Protein AF-Q16V61-F1 (afdb_monomer_lite)

Structure (mmCIF, N/CA/C/O backbone):
data_AF-Q16V61-F1
#
_entry.id   AF-Q16V61-F1
#
loop_
_atom_site.group_PDB
_atom_site.id
_atom_site.type_symbol
_atom_site.label_atom_id
_atom_site.label_alt_id
_atom_site.label_comp_id
_atom_site.label_asym_id
_atom_site.label_entity_id
_atom_site.label_seq_id
_atom_site.pdbx_PDB_ins_code
_atom_site.Cartn_x
_atom_site.Cartn_y
_atom_site.Cartn_z
_atom_site.occupancy
_atom_site.B_iso_or_equiv
_atom_site.auth_seq_id
_atom_site.auth_comp_id
_atom_site.auth_asym_id
_atom_site.auth_atom_id
_atom_site.pdbx_PDB_model_num
ATOM 1 N N . MET A 1 1 ? -1.994 -17.921 -3.025 1.00 38.19 1 MET A N 1
ATOM 2 C CA . MET A 1 1 ? -1.704 -16.789 -2.123 1.00 38.19 1 MET A CA 1
ATOM 3 C C . MET A 1 1 ? -2.919 -15.880 -2.165 1.00 38.19 1 MET A C 1
ATOM 5 O O . MET A 1 1 ? -3.106 -15.174 -3.144 1.00 38.19 1 MET A O 1
ATOM 9 N N . VAL A 1 2 ? -3.836 -16.039 -1.212 1.00 38.91 2 VAL A N 1
ATOM 10 C CA . VAL A 1 2 ? -5.075 -15.253 -1.175 1.00 38.91 2 VAL A CA 1
ATOM 11 C C . VAL A 1 2 ? -4.682 -13.853 -0.717 1.00 38.91 2 VAL A C 1
ATOM 13 O O . VAL A 1 2 ? -4.169 -13.700 0.387 1.00 38.91 2 VAL A O 1
ATOM 16 N N . ILE A 1 3 ? -4.844 -12.851 -1.580 1.00 54.25 3 ILE A N 1
ATOM 17 C CA . ILE A 1 3 ? -4.795 -11.447 -1.167 1.00 54.25 3 ILE A CA 1
ATOM 18 C C . ILE A 1 3 ? -5.994 -11.298 -0.229 1.00 54.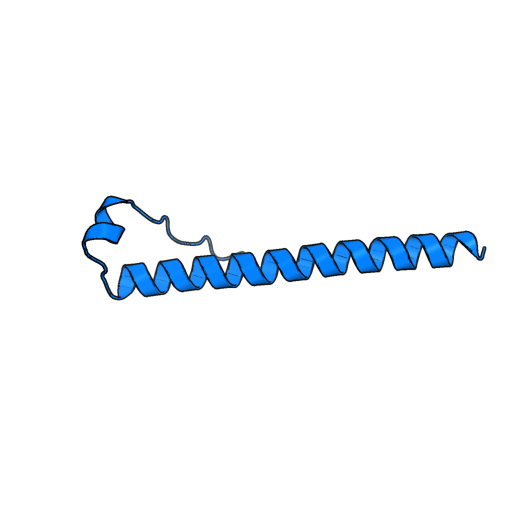25 3 ILE A C 1
ATOM 20 O O . ILE A 1 3 ? -7.134 -11.361 -0.688 1.00 54.25 3 ILE A O 1
ATOM 24 N N . GLY A 1 4 ? -5.750 -11.273 1.083 1.00 57.41 4 GLY A N 1
ATOM 25 C CA . GLY A 1 4 ? -6.808 -11.161 2.083 1.00 57.41 4 GLY A CA 1
ATOM 26 C C . GLY A 1 4 ? -7.642 -9.926 1.767 1.00 57.41 4 GLY A C 1
ATOM 27 O O . GLY A 1 4 ? -7.121 -8.815 1.763 1.00 57.41 4 GLY A O 1
ATOM 28 N N . LYS A 1 5 ? -8.907 -10.130 1.402 1.00 72.19 5 LYS A N 1
ATOM 29 C CA . LYS A 1 5 ? -9.834 -9.051 1.067 1.00 72.19 5 LYS A CA 1
ATOM 30 C C . LYS A 1 5 ? -9.992 -8.173 2.312 1.00 72.19 5 LYS A C 1
ATOM 32 O O . LYS A 1 5 ? -10.455 -8.673 3.334 1.00 72.19 5 LYS A O 1
ATOM 37 N N . LEU A 1 6 ? -9.580 -6.907 2.226 1.00 86.50 6 LEU A N 1
ATOM 38 C CA . LEU A 1 6 ? -9.804 -5.921 3.284 1.00 86.50 6 LEU A CA 1
ATOM 39 C C . LEU A 1 6 ? -11.309 -5.846 3.592 1.00 86.50 6 LEU A C 1
ATOM 41 O O . LEU A 1 6 ? -12.131 -5.906 2.668 1.00 86.50 6 LEU A O 1
ATOM 45 N N . GLN A 1 7 ? -11.671 -5.750 4.872 1.00 88.00 7 GLN A N 1
ATOM 46 C CA . GLN A 1 7 ? -13.076 -5.627 5.265 1.00 88.00 7 GLN A CA 1
ATOM 47 C C . GLN A 1 7 ? -13.610 -4.260 4.814 1.00 88.00 7 GLN A C 1
ATOM 49 O O . GLN A 1 7 ? -12.867 -3.277 4.874 1.00 88.00 7 GLN A O 1
ATOM 54 N N . PRO A 1 8 ? -14.864 -4.156 4.349 1.00 88.94 8 PRO A N 1
ATOM 55 C CA . PRO A 1 8 ? -15.438 -2.868 3.969 1.00 88.94 8 PRO A CA 1
ATOM 56 C C . PRO A 1 8 ? -15.410 -1.884 5.149 1.00 88.94 8 PRO A C 1
ATOM 58 O O . PRO A 1 8 ? -15.531 -2.284 6.305 1.00 88.94 8 PRO A O 1
ATOM 61 N N . LEU A 1 9 ? -15.202 -0.602 4.847 1.00 91.56 9 LEU A N 1
ATOM 62 C CA . LEU A 1 9 ? -15.284 0.484 5.822 1.00 91.56 9 LEU A CA 1
ATOM 63 C C . LEU A 1 9 ? -16.623 1.190 5.627 1.00 91.56 9 LEU A C 1
ATOM 65 O O . LEU A 1 9 ? -16.828 1.843 4.604 1.00 91.56 9 LEU A O 1
ATOM 69 N N . GLU A 1 10 ? -17.519 1.062 6.600 1.00 90.19 10 GLU A N 1
ATOM 70 C CA . GLU A 1 10 ? -18.821 1.725 6.573 1.00 90.19 10 GLU A CA 1
ATOM 71 C C . GLU A 1 10 ? -18.745 3.103 7.242 1.00 90.19 10 GLU A C 1
ATOM 73 O O . GLU A 1 10 ? -18.112 3.291 8.284 1.00 90.19 10 GLU A O 1
ATOM 78 N N . PHE A 1 11 ? -19.428 4.093 6.663 1.00 88.56 11 PHE A N 1
ATOM 79 C CA . PHE A 1 11 ? -19.442 5.456 7.210 1.00 88.56 11 PHE A CA 1
ATOM 80 C C . PHE A 1 11 ? -20.099 5.536 8.592 1.00 88.56 11 PHE A C 1
ATOM 82 O O . PHE A 1 11 ? -19.721 6.378 9.403 1.00 88.56 11 PHE A O 1
ATOM 89 N N . THR A 1 12 ? -21.071 4.668 8.873 1.00 91.06 12 THR A N 1
ATOM 90 C CA . THR A 1 12 ? -21.726 4.589 10.184 1.00 91.06 12 THR A CA 1
ATOM 91 C C . THR A 1 12 ? -20.761 4.153 11.280 1.00 91.06 12 THR A C 1
ATOM 93 O O . THR A 1 12 ? -20.814 4.692 12.382 1.00 91.06 12 THR A O 1
ATOM 96 N N . ASP A 1 13 ? -19.839 3.243 10.968 1.00 87.69 13 ASP A N 1
ATOM 97 C CA . ASP A 1 13 ? -18.886 2.692 11.937 1.00 87.69 13 ASP A CA 1
ATOM 98 C C . ASP A 1 13 ? -17.774 3.692 12.265 1.00 87.69 13 ASP A C 1
ATOM 100 O O . ASP A 1 13 ? -17.262 3.718 13.384 1.00 87.69 13 ASP A O 1
ATOM 104 N N . CYS A 1 14 ? -17.480 4.595 11.325 1.00 89.31 14 CYS A N 1
ATOM 105 C CA . CYS A 1 14 ? -16.597 5.736 11.546 1.00 89.31 14 CYS A CA 1
ATOM 106 C C . CYS A 1 14 ? -17.101 6.652 12.675 1.00 89.31 14 CYS A C 1
ATOM 108 O O . CYS A 1 14 ? -16.305 7.140 13.472 1.00 89.31 14 CYS A O 1
ATOM 110 N N . LEU A 1 15 ? -18.421 6.851 12.792 1.00 90.62 15 LEU A N 1
ATOM 111 C CA . LEU A 1 15 ? -19.003 7.680 13.859 1.00 90.62 15 LEU A CA 1
ATOM 112 C C . LEU A 1 15 ? -18.839 7.053 15.248 1.00 90.62 15 LEU A C 1
ATOM 114 O O . LEU A 1 15 ? -18.791 7.775 16.242 1.00 90.62 15 LEU A O 1
ATOM 118 N N . LEU A 1 16 ? -18.785 5.722 15.314 1.00 92.06 16 LEU A N 1
ATOM 119 C CA . LEU A 1 16 ? -18.631 4.977 16.561 1.00 92.06 16 LEU A CA 1
ATOM 120 C C . LEU A 1 16 ? -17.166 4.884 17.012 1.00 92.06 16 LEU A C 1
ATOM 122 O O . LEU A 1 16 ? -16.932 4.562 18.174 1.00 92.06 16 LEU A O 1
ATOM 126 N N . ASP A 1 17 ? -16.208 5.145 16.110 1.00 90.75 17 ASP A N 1
ATOM 127 C CA . ASP A 1 17 ? -14.753 5.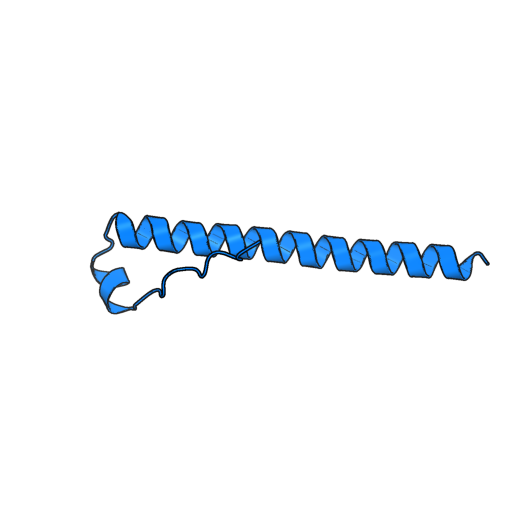045 16.327 1.00 90.75 17 ASP A CA 1
ATOM 128 C C . ASP A 1 17 ? -14.355 3.788 17.121 1.00 90.75 17 ASP A C 1
ATOM 130 O O . ASP A 1 17 ? -13.579 3.828 18.080 1.00 90.75 17 ASP A O 1
ATOM 134 N N . SER A 1 18 ? -14.945 2.643 16.761 1.00 92.81 18 SER A N 1
ATOM 135 C CA . SER A 1 18 ? -14.706 1.403 17.492 1.00 92.81 18 SER A CA 1
ATOM 136 C C . SER A 1 18 ? -13.254 0.933 17.304 1.00 92.81 18 SER A C 1
ATOM 138 O O . SER A 1 18 ? -12.657 1.150 16.244 1.00 92.81 18 SER A O 1
ATOM 140 N N . PRO A 1 19 ? -12.663 0.235 18.293 1.00 93.88 19 PRO A N 1
ATOM 141 C CA . PRO A 1 19 ? -11.321 -0.329 18.143 1.00 93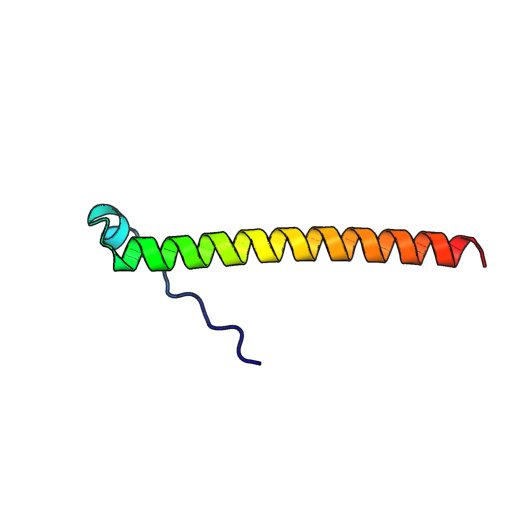.88 19 PRO A CA 1
ATOM 142 C C . PRO A 1 19 ? -11.173 -1.212 16.895 1.00 93.88 19 PRO A C 1
ATOM 144 O O . PRO A 1 19 ? -10.148 -1.154 16.219 1.00 93.88 19 PRO A O 1
ATOM 147 N N . GLU A 1 20 ? -12.216 -1.973 16.556 1.00 91.19 20 GLU A N 1
ATOM 148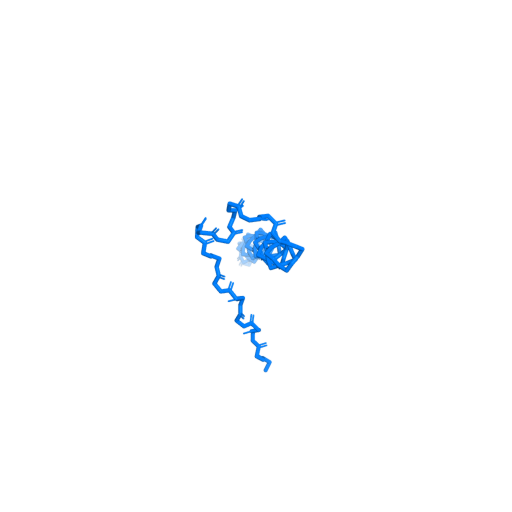 C CA . GLU A 1 20 ? -12.270 -2.823 15.362 1.00 91.19 20 GLU A CA 1
ATOM 149 C C . GLU A 1 20 ? -12.263 -2.001 14.065 1.00 91.19 20 GLU A C 1
ATOM 151 O O . GLU A 1 20 ? -11.506 -2.307 13.143 1.00 91.19 20 GLU A O 1
ATOM 156 N N . PHE A 1 21 ? -13.036 -0.910 14.008 1.00 93.38 21 PHE A N 1
ATOM 157 C CA . PHE A 1 21 ? -13.027 0.002 12.866 1.00 93.38 21 PHE A CA 1
ATOM 158 C C . PHE A 1 21 ? -11.637 0.614 12.658 1.00 93.38 21 PHE A C 1
ATOM 160 O O . PHE A 1 21 ? -11.135 0.645 11.534 1.00 93.38 21 PHE A O 1
ATOM 167 N N . ARG A 1 22 ? -10.974 1.042 13.741 1.00 94.69 22 ARG A N 1
ATOM 168 C CA . ARG A 1 22 ? -9.609 1.591 13.682 1.00 94.69 22 ARG A CA 1
ATOM 169 C C . ARG A 1 22 ? -8.581 0.562 13.225 1.00 94.69 22 ARG A C 1
ATOM 171 O O . ARG A 1 22 ? -7.657 0.910 12.489 1.00 94.69 22 ARG A O 1
ATOM 178 N N . GLU A 1 23 ? -8.715 -0.691 13.651 1.00 93.38 23 GLU A N 1
ATOM 179 C CA . GLU A 1 23 ? -7.842 -1.769 13.191 1.00 93.38 23 GLU A CA 1
ATOM 180 C C . GLU A 1 23 ? -8.032 -2.039 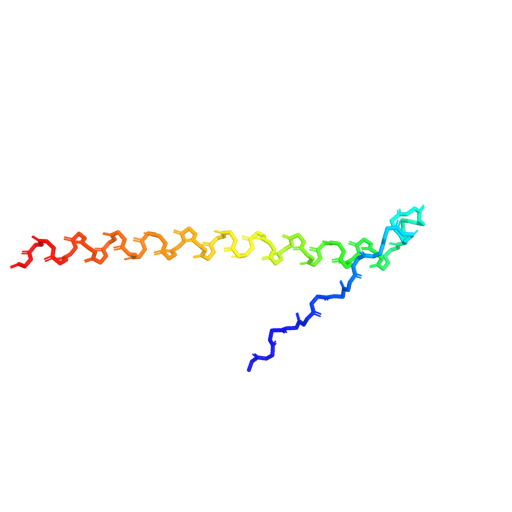11.698 1.00 93.38 23 GLU A C 1
ATOM 182 O O . GLU A 1 23 ? -7.044 -2.092 10.962 1.00 93.38 23 GLU A O 1
ATOM 187 N N . ASN A 1 24 ? -9.282 -2.131 11.237 1.00 92.56 24 ASN A N 1
ATOM 188 C CA . ASN A 1 24 ? -9.585 -2.286 9.820 1.00 92.56 24 ASN A CA 1
ATOM 189 C C . ASN A 1 24 ? -9.020 -1.104 9.012 1.00 92.56 24 ASN A C 1
ATOM 191 O O . ASN A 1 24 ? -8.268 -1.312 8.063 1.00 92.56 24 ASN A O 1
ATOM 195 N N . LEU A 1 25 ? -9.269 0.139 9.440 1.00 94.38 25 LEU A N 1
ATOM 196 C CA . LEU A 1 25 ? -8.741 1.346 8.795 1.00 94.38 25 LEU A CA 1
ATOM 197 C C . LEU A 1 25 ? -7.208 1.311 8.661 1.00 94.38 25 LEU A C 1
ATOM 199 O O . LEU A 1 25 ? -6.675 1.545 7.579 1.00 94.38 25 LEU A O 1
ATOM 203 N N . ASN A 1 26 ? -6.497 0.928 9.723 1.00 94.75 26 ASN A N 1
ATOM 204 C CA . ASN A 1 26 ? -5.039 0.774 9.708 1.00 94.75 26 ASN A CA 1
ATOM 205 C C . ASN A 1 26 ? -4.573 -0.308 8.710 1.00 94.75 26 ASN A C 1
ATOM 207 O O . ASN A 1 26 ? -3.545 -0.155 8.049 1.00 94.75 26 ASN A O 1
ATOM 211 N N . GLN A 1 27 ? -5.315 -1.410 8.562 1.00 94.50 27 GLN A N 1
ATOM 212 C CA . GLN A 1 27 ? -5.002 -2.418 7.541 1.00 94.50 27 GLN A CA 1
ATOM 213 C C . GLN A 1 27 ? -5.130 -1.845 6.122 1.00 94.50 27 GLN A C 1
ATOM 215 O O . GLN A 1 27 ? -4.247 -2.085 5.294 1.00 94.50 27 GLN A O 1
ATOM 220 N N . HIS A 1 28 ? -6.167 -1.043 5.853 1.00 94.69 28 HIS A N 1
ATOM 221 C CA . HIS A 1 28 ? -6.319 -0.340 4.572 1.00 94.69 28 HIS A CA 1
ATOM 222 C C . HIS A 1 28 ? -5.161 0.628 4.308 1.00 94.69 28 HIS A C 1
ATOM 224 O O . HIS A 1 28 ? -4.586 0.608 3.220 1.00 94.69 28 HIS A O 1
ATOM 230 N N . GLU A 1 29 ? -4.766 1.428 5.301 1.00 96.19 29 GLU A N 1
ATOM 231 C CA . GLU A 1 29 ? -3.631 2.357 5.189 1.00 96.19 29 GLU A CA 1
ATOM 232 C C . GLU A 1 29 ? -2.315 1.627 4.875 1.00 96.19 29 GLU A C 1
ATOM 234 O O . GLU A 1 29 ? -1.558 2.042 3.993 1.00 96.19 29 GLU A O 1
ATOM 239 N N . LYS A 1 30 ? -2.055 0.497 5.542 1.00 95.38 30 LYS A N 1
ATOM 240 C CA . LYS A 1 30 ? -0.863 -0.331 5.294 1.00 95.38 30 LYS A CA 1
ATOM 241 C C . LYS A 1 30 ? -0.839 -0.918 3.887 1.00 95.38 30 LYS A C 1
ATOM 243 O O . LYS A 1 30 ? 0.208 -0.893 3.236 1.00 95.38 30 LYS A O 1
ATOM 248 N N . GLU A 1 31 ? -1.960 -1.453 3.409 1.00 94.38 31 GLU A N 1
ATOM 249 C CA . GLU A 1 31 ? -2.030 -1.995 2.049 1.00 94.38 31 GLU A CA 1
ATOM 250 C C . GLU A 1 31 ? -1.919 -0.887 0.992 1.00 94.38 31 GLU A C 1
ATOM 252 O O . GLU A 1 31 ? -1.283 -1.101 -0.045 1.00 94.38 31 GLU A O 1
ATOM 257 N N . LEU A 1 32 ? -2.435 0.316 1.265 1.00 95.75 32 LEU A N 1
ATOM 258 C CA . LEU A 1 32 ? -2.252 1.478 0.396 1.00 95.75 32 LEU A CA 1
ATOM 259 C C . LEU A 1 32 ? -0.772 1.879 0.291 1.00 95.75 32 LEU A C 1
ATOM 261 O O . LEU A 1 32 ? -0.255 2.044 -0.818 1.00 95.75 32 LEU A O 1
ATOM 265 N N . GLU A 1 33 ? -0.066 1.975 1.420 1.00 96.81 33 GLU A N 1
ATOM 266 C CA . GLU A 1 33 ? 1.364 2.305 1.448 1.00 96.81 33 GLU A CA 1
ATOM 267 C C . GLU A 1 33 ? 2.203 1.241 0.725 1.00 96.81 33 GLU A C 1
ATOM 269 O O . GLU A 1 33 ? 3.027 1.554 -0.138 1.00 96.81 33 GLU A O 1
ATOM 274 N N . LYS A 1 34 ? 1.939 -0.039 0.994 1.00 95.62 34 LYS A N 1
ATOM 275 C CA . LYS A 1 34 ? 2.583 -1.165 0.305 1.00 95.62 34 LYS A CA 1
ATOM 276 C C . LYS A 1 34 ? 2.348 -1.124 -1.206 1.00 95.62 34 LYS A C 1
ATOM 278 O O . LYS A 1 34 ? 3.296 -1.295 -1.974 1.00 95.62 34 LYS A O 1
ATOM 283 N N . THR A 1 35 ? 1.119 -0.849 -1.642 1.00 95.00 35 THR A N 1
ATOM 284 C CA . THR A 1 35 ? 0.781 -0.713 -3.068 1.00 95.00 35 THR A CA 1
ATOM 285 C C . THR A 1 35 ? 1.531 0.462 -3.701 1.00 95.00 35 THR A C 1
ATOM 287 O O . THR A 1 35 ? 2.125 0.318 -4.770 1.00 95.00 35 THR A O 1
ATOM 290 N N . SER A 1 36 ? 1.596 1.610 -3.019 1.00 97.31 36 SER A N 1
ATOM 291 C CA . SER A 1 36 ? 2.364 2.787 -3.454 1.00 97.31 36 SER A CA 1
ATOM 292 C C . SER A 1 36 ? 3.853 2.467 -3.641 1.00 97.31 36 SER A C 1
ATOM 294 O O . SER A 1 36 ? 4.450 2.806 -4.669 1.00 97.31 36 SER A O 1
ATOM 296 N N . GLN A 1 37 ? 4.457 1.749 -2.691 1.00 98.12 37 GLN A N 1
ATOM 297 C CA . GLN A 1 37 ? 5.851 1.305 -2.780 1.00 98.12 37 GLN A CA 1
ATOM 298 C C . GLN A 1 37 ? 6.075 0.332 -3.943 1.00 98.12 37 GLN A C 1
ATOM 300 O O . GLN A 1 37 ? 7.047 0.479 -4.687 1.00 98.12 37 GLN A O 1
ATOM 305 N N . GLN A 1 38 ? 5.166 -0.626 -4.144 1.00 97.75 38 GLN A N 1
ATOM 306 C CA . GLN A 1 38 ? 5.231 -1.567 -5.263 1.00 97.75 38 GLN A CA 1
ATOM 307 C C . GLN A 1 38 ? 5.151 -0.850 -6.615 1.00 97.75 38 GLN A C 1
ATOM 309 O O . GLN A 1 38 ? 5.964 -1.129 -7.494 1.00 97.75 38 GLN A O 1
ATOM 314 N N . ILE A 1 39 ? 4.252 0.128 -6.768 1.00 98.44 39 ILE A N 1
ATOM 315 C CA . ILE A 1 39 ? 4.145 0.941 -7.990 1.00 98.44 39 ILE A CA 1
ATOM 316 C C . ILE A 1 39 ? 5.456 1.687 -8.258 1.00 98.44 39 ILE A C 1
ATOM 318 O O . ILE A 1 39 ? 5.991 1.624 -9.366 1.00 98.44 39 ILE A O 1
ATOM 322 N N . LYS A 1 40 ? 6.019 2.358 -7.244 1.00 98.44 40 LYS A N 1
ATOM 323 C CA . LYS A 1 40 ? 7.302 3.073 -7.376 1.00 98.44 40 LYS A CA 1
ATOM 324 C C . LYS A 1 40 ? 8.436 2.133 -7.787 1.00 98.44 40 LYS A C 1
ATOM 326 O O . LYS A 1 40 ? 9.258 2.497 -8.628 1.00 98.44 40 LYS A O 1
ATOM 331 N N . ARG A 1 41 ? 8.465 0.924 -7.221 1.00 98.56 41 ARG A N 1
ATOM 332 C CA . ARG A 1 41 ? 9.444 -0.108 -7.569 1.00 98.56 41 ARG A CA 1
ATOM 333 C C . ARG A 1 41 ? 9.298 -0.552 -9.024 1.00 98.56 41 ARG A C 1
ATOM 335 O O . ARG A 1 41 ? 10.295 -0.549 -9.736 1.00 98.56 41 ARG A O 1
ATOM 342 N N . ILE A 1 42 ? 8.080 -0.842 -9.480 1.00 98.56 42 ILE A N 1
ATOM 343 C CA . ILE A 1 42 ? 7.808 -1.227 -10.875 1.00 98.56 42 ILE A CA 1
ATOM 344 C C . ILE A 1 42 ? 8.261 -0.122 -11.834 1.00 98.56 42 ILE A C 1
ATOM 346 O O . ILE A 1 42 ? 8.944 -0.395 -12.816 1.00 98.56 42 ILE A O 1
ATOM 350 N N . ILE A 1 43 ? 7.942 1.141 -11.532 1.00 98.38 43 ILE A N 1
ATOM 351 C CA . ILE A 1 43 ? 8.381 2.281 -12.350 1.00 98.38 43 ILE A CA 1
ATOM 352 C C . ILE A 1 43 ? 9.910 2.318 -12.461 1.00 98.38 43 ILE A C 1
ATOM 354 O O . ILE A 1 43 ? 10.438 2.567 -13.545 1.00 98.38 43 ILE A O 1
ATOM 358 N N . LYS A 1 44 ? 10.625 2.090 -11.353 1.00 98.38 44 LYS A N 1
ATOM 359 C CA . LYS A 1 44 ? 12.090 2.042 -11.354 1.00 98.38 44 LYS A CA 1
ATOM 360 C C . LYS A 1 44 ? 12.607 0.886 -12.211 1.00 98.38 44 LYS A C 1
ATOM 362 O O . LYS A 1 44 ? 13.421 1.120 -13.094 1.00 98.38 44 LYS A O 1
ATOM 367 N N . GLU A 1 45 ? 12.090 -0.319 -12.001 1.00 98.25 45 GLU A N 1
ATOM 368 C CA . GLU A 1 45 ? 12.511 -1.516 -12.738 1.00 98.25 45 GLU A CA 1
ATOM 369 C C . GLU A 1 45 ? 12.286 -1.371 -14.252 1.00 98.25 45 GLU A C 1
ATOM 371 O O . GLU A 1 45 ? 13.162 -1.724 -15.037 1.00 98.25 45 GLU A O 1
ATOM 376 N N . VAL A 1 46 ? 11.170 -0.768 -14.680 1.00 98.06 46 VAL A N 1
ATOM 377 C CA . VAL A 1 46 ? 10.915 -0.477 -16.103 1.00 98.06 46 VAL A CA 1
ATOM 378 C C . VAL A 1 46 ? 11.915 0.539 -16.659 1.00 98.06 46 VAL A C 1
ATOM 380 O O . VAL A 1 46 ? 12.405 0.370 -17.775 1.00 98.06 46 VAL A O 1
ATOM 383 N N . LYS A 1 47 ? 12.242 1.595 -15.904 1.00 97.44 47 LYS A N 1
ATOM 384 C CA . LYS A 1 47 ? 13.250 2.580 -16.330 1.00 97.44 47 LYS A CA 1
ATOM 385 C C . LYS A 1 47 ? 14.631 1.946 -16.476 1.00 97.44 47 LYS A C 1
ATOM 387 O O . LYS A 1 47 ? 15.292 2.194 -17.483 1.00 97.44 47 LYS A O 1
ATOM 392 N N . ASP A 1 48 ? 15.030 1.124 -15.511 1.00 97.50 48 ASP A N 1
ATOM 393 C CA . ASP A 1 48 ? 16.317 0.428 -15.513 1.00 97.50 48 ASP A CA 1
ATOM 394 C C . ASP A 1 48 ? 16.395 -0.561 -16.691 1.00 97.50 48 ASP A C 1
ATOM 396 O O . ASP A 1 48 ? 17.394 -0.587 -17.411 1.00 97.50 48 ASP A O 1
ATOM 400 N N . LEU A 1 49 ? 15.308 -1.293 -16.966 1.00 97.38 49 LEU A N 1
ATOM 401 C CA . LEU A 1 49 ? 15.196 -2.182 -18.125 1.00 97.38 49 LEU A CA 1
ATOM 402 C C . LEU A 1 49 ? 15.354 -1.425 -19.451 1.00 97.38 49 LEU A C 1
ATOM 404 O O . LEU A 1 49 ? 16.137 -1.833 -20.306 1.00 97.38 49 LEU A O 1
ATOM 408 N N . LEU A 1 50 ? 14.635 -0.311 -19.625 1.00 97.12 50 LEU A N 1
ATOM 409 C CA . LEU A 1 50 ? 14.733 0.511 -20.835 1.00 97.12 50 LEU A CA 1
ATOM 410 C C . LEU A 1 50 ? 16.127 1.127 -21.002 1.00 97.12 50 LEU A C 1
ATOM 412 O O . LEU A 1 50 ? 16.604 1.258 -22.127 1.00 97.12 50 LEU A O 1
ATOM 416 N N . ALA A 1 51 ? 16.781 1.518 -19.907 1.00 96.56 51 ALA A N 1
ATOM 417 C CA . ALA A 1 51 ? 18.146 2.031 -19.945 1.00 96.56 51 ALA A CA 1
ATOM 418 C C . ALA A 1 51 ? 19.140 0.945 -20.376 1.00 96.56 51 ALA A C 1
ATOM 420 O O . ALA A 1 51 ? 19.957 1.199 -21.257 1.00 96.56 51 ALA A O 1
ATOM 421 N N . ALA A 1 52 ? 19.029 -0.266 -19.824 1.00 96.19 52 ALA A N 1
ATOM 422 C CA . ALA A 1 52 ? 19.856 -1.402 -20.221 1.00 96.19 52 ALA A CA 1
ATOM 423 C C . ALA A 1 52 ? 19.639 -1.775 -21.695 1.00 96.19 52 ALA A C 1
ATOM 425 O O . ALA A 1 52 ? 20.605 -1.991 -22.417 1.00 96.19 52 ALA A O 1
ATOM 426 N N . 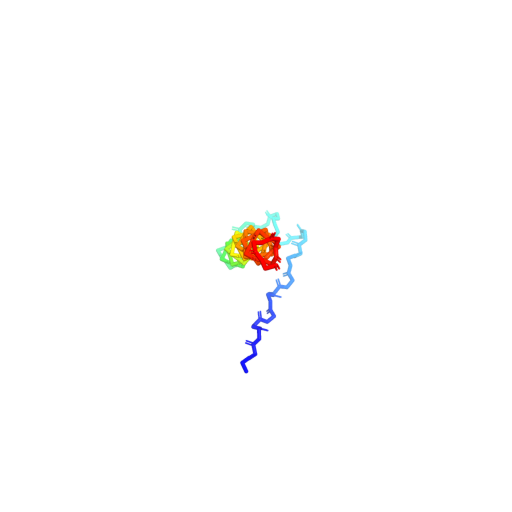ALA A 1 53 ? 18.388 -1.780 -22.164 1.00 94.94 53 ALA A N 1
ATOM 427 C CA . ALA A 1 53 ? 18.054 -2.095 -23.552 1.00 94.94 53 ALA A CA 1
ATOM 428 C C . ALA A 1 53 ? 18.607 -1.079 -24.565 1.00 94.94 53 ALA A C 1
ATOM 430 O O . ALA A 1 53 ? 18.913 -1.466 -25.681 1.00 94.94 53 ALA A O 1
ATOM 431 N N . LYS A 1 54 ? 18.761 0.201 -24.193 1.00 87.50 54 LYS A N 1
ATOM 432 C CA . LYS A 1 54 ? 19.382 1.233 -25.051 1.00 87.50 54 LYS A CA 1
ATOM 433 C C . LYS A 1 54 ? 20.897 1.077 -25.218 1.00 87.50 54 LYS A C 1
ATOM 435 O O . LYS A 1 54 ? 21.472 1.754 -26.063 1.00 87.50 54 LYS A O 1
ATOM 440 N N . ILE A 1 55 ? 21.544 0.303 -24.346 1.00 67.81 55 ILE A N 1
ATOM 441 C CA . ILE A 1 55 ? 22.996 0.070 -24.371 1.00 67.81 55 ILE A CA 1
ATOM 442 C C . ILE A 1 55 ? 23.350 -1.085 -25.333 1.00 67.81 55 ILE A C 1
ATOM 444 O O . ILE A 1 55 ? 24.509 -1.196 -25.732 1.00 67.81 55 ILE A O 1
ATOM 448 N N . PHE A 1 56 ? 22.364 -1.900 -25.729 1.00 53.34 56 PHE A N 1
ATOM 449 C CA . PHE A 1 56 ? 22.462 -2.889 -26.810 1.00 53.34 56 PHE A CA 1
ATOM 450 C C . PHE A 1 56 ? 22.060 -2.278 -28.157 1.00 53.34 56 PHE A C 1
ATOM 452 O O . PHE A 1 56 ? 22.631 -2.726 -29.176 1.00 53.34 56 PHE A O 1
#

InterPro domains:
  IPR004148 BAR domain [PF16746] (9-54)
  IPR027267 AH/BAR domain superfamily [G3DSA:1.20.1270.60] (3-56)
  IPR027267 AH/BAR domain superfamily [SSF103657] (8-52)
  IPR047234 GRAF family [PTHR12552] (6-54)

Sequence (56 aa):
MVIGKLQPLEFTDCLLDSPEFRENLNQHEKELEKTSQQIKRIIKEVKDLLAAAKIF

Secondary structure (DSSP, 8-state):
----PPPP--HHHHHHT-HHHHHHHHHHHHHHHHHHHHHHHHHHHHHHHHHHHTT-

Radius of gyration: 18.3 Å; chains: 1; bounding box: 45×24×45 Å

Organism: Aedes aegypti (NCBI:txid7159)

Foldseek 3Di:
DDPPDQDDQDPVVVVVVDPVNVVSVVVVVVVVVVVVVVVVVVVVVVVVVVVVVVVD

pLDDT: mean 89.31, std 14.17, range [38.19, 98.56]